Protein AF-A0AAV0WKY3-F1 (afdb_monomer)

Secondary structure (DSSP, 8-state):
--HHHHHHHHHHHHHTT----EEEE---HHHHHHHHHTT--SS--EEE-SSSS-EEEEEE-HHHHHHHHHHHHHHT-EE-TTS-EE-HHHHHHHHHHHTT--

pLDDT: mean 94.17, std 6.43, range [59.59, 98.12]

Structure (mmCIF, N/CA/C/O backbone):
data_AF-A0AAV0WKY3-F1
#
_entry.id   AF-A0AAV0WKY3-F1
#
loop_
_atom_site.group_PDB
_atom_site.id
_atom_site.type_symbol
_atom_site.label_atom_id
_atom_site.label_alt_id
_atom_site.label_comp_id
_atom_site.label_asym_id
_atom_site.label_entity_id
_atom_site.label_seq_id
_atom_site.pdbx_PDB_ins_code
_atom_site.Cartn_x
_atom_site.Cartn_y
_atom_site.Cartn_z
_atom_site.occupancy
_atom_site.B_iso_or_equiv
_atom_site.auth_seq_id
_atom_site.auth_comp_id
_atom_site.auth_asym_id
_atom_site.auth_atom_id
_atom_site.pdbx_PDB_model_num
ATOM 1 N N . MET A 1 1 ? -4.708 12.737 6.796 1.00 91.31 1 MET A N 1
ATOM 2 C CA . MET A 1 1 ? -5.457 11.732 7.577 1.00 91.31 1 MET A CA 1
ATOM 3 C C . MET A 1 1 ? -4.610 11.342 8.781 1.00 91.31 1 MET A C 1
ATOM 5 O O . MET A 1 1 ? -3.427 11.097 8.576 1.00 91.31 1 MET A O 1
ATOM 9 N N . THR A 1 2 ? -5.157 11.340 10.000 1.00 95.00 2 THR A N 1
ATOM 10 C CA . THR A 1 2 ? -4.448 10.873 11.213 1.00 95.00 2 THR A CA 1
ATOM 11 C C . THR A 1 2 ? -5.100 9.599 11.748 1.00 95.00 2 THR A C 1
ATOM 13 O O . THR A 1 2 ? -6.224 9.275 11.359 1.00 95.00 2 THR A O 1
ATOM 16 N N . LYS A 1 3 ? -4.404 8.872 12.629 1.00 95.81 3 LYS A N 1
ATOM 17 C CA . LYS A 1 3 ? -4.912 7.626 13.223 1.00 95.81 3 LYS A CA 1
ATOM 18 C C . LYS A 1 3 ? -6.149 7.877 14.086 1.00 95.81 3 LYS A C 1
ATOM 20 O O . LYS A 1 3 ? -7.095 7.103 14.037 1.00 95.81 3 LYS A O 1
ATOM 25 N N . GLU A 1 4 ? -6.162 8.982 14.821 1.00 97.06 4 GLU A N 1
ATOM 26 C CA . GLU A 1 4 ? -7.246 9.363 15.730 1.00 97.06 4 GLU A CA 1
ATOM 27 C C . GLU A 1 4 ? -8.526 9.668 14.949 1.00 97.06 4 GLU A C 1
ATOM 29 O O . GLU A 1 4 ? -9.592 9.155 15.279 1.00 97.06 4 GLU A O 1
ATOM 34 N N . ILE A 1 5 ? -8.412 10.457 13.873 1.00 97.38 5 ILE A N 1
ATOM 35 C CA . ILE A 1 5 ? -9.552 10.769 13.004 1.00 97.38 5 ILE A CA 1
ATOM 36 C C . ILE A 1 5 ? -10.052 9.500 12.307 1.00 97.38 5 ILE A C 1
ATOM 38 O O . ILE A 1 5 ? -11.259 9.277 12.258 1.00 97.38 5 ILE A O 1
ATOM 42 N N . LEU A 1 6 ? -9.145 8.659 11.798 1.00 97.62 6 LEU A N 1
ATOM 43 C CA . LEU A 1 6 ? -9.511 7.401 11.148 1.00 97.62 6 LEU A CA 1
ATOM 44 C C . LEU A 1 6 ? -10.283 6.478 12.101 1.00 97.62 6 LEU A C 1
ATOM 46 O O . LEU A 1 6 ? -11.351 5.991 11.735 1.00 97.62 6 LEU A O 1
ATOM 50 N N . ASN A 1 7 ? -9.772 6.275 13.318 1.00 97.06 7 ASN A N 1
ATOM 51 C CA . ASN A 1 7 ? -10.430 5.443 14.322 1.00 97.06 7 ASN A CA 1
ATOM 52 C C . ASN A 1 7 ? -11.813 5.991 14.662 1.00 97.06 7 ASN A C 1
ATOM 54 O O . ASN A 1 7 ? -12.778 5.236 14.611 1.00 97.06 7 ASN A O 1
ATOM 58 N N . LYS A 1 8 ? -11.933 7.306 14.893 1.00 97.81 8 LYS A N 1
ATOM 59 C CA . LYS A 1 8 ? -13.232 7.932 15.152 1.00 97.81 8 LYS A CA 1
ATOM 60 C C . LYS A 1 8 ? -14.224 7.684 14.012 1.00 97.81 8 LYS A C 1
ATOM 62 O O . LYS A 1 8 ? -15.358 7.311 14.268 1.00 97.81 8 LYS A O 1
ATOM 67 N N . ILE A 1 9 ? -13.806 7.836 12.755 1.00 97.75 9 ILE A N 1
ATOM 68 C CA . ILE A 1 9 ? -14.683 7.575 11.601 1.00 97.75 9 ILE A CA 1
ATOM 69 C C . ILE A 1 9 ? -15.154 6.114 11.585 1.00 97.75 9 ILE A C 1
ATOM 71 O O . ILE A 1 9 ? -16.338 5.855 11.388 1.00 97.75 9 ILE A O 1
ATOM 75 N N . ILE A 1 10 ? -14.244 5.163 11.799 1.00 97.62 10 ILE A N 1
ATOM 76 C CA . ILE A 1 10 ? -14.566 3.729 11.828 1.00 97.62 10 ILE A CA 1
ATOM 77 C C . ILE A 1 10 ? -15.535 3.407 12.974 1.00 97.62 10 ILE A C 1
ATOM 79 O O . ILE A 1 10 ? -16.481 2.641 12.798 1.00 97.62 10 ILE A O 1
ATOM 83 N N . GLU A 1 11 ? -15.316 4.006 14.141 1.00 96.81 11 GLU A N 1
ATOM 84 C CA . GLU A 1 11 ? -16.170 3.850 15.313 1.00 96.81 11 GLU A CA 1
ATOM 85 C C . GLU A 1 11 ? -17.595 4.349 15.074 1.00 96.81 11 GLU A C 1
ATOM 87 O O . GLU A 1 11 ? -18.538 3.633 15.401 1.00 96.81 11 GLU A O 1
ATOM 92 N N . GLU A 1 12 ? -17.749 5.539 14.494 1.00 97.44 12 GLU A N 1
ATOM 93 C CA . GLU A 1 12 ? -19.052 6.140 14.180 1.00 97.44 12 GLU A CA 1
ATOM 94 C C . GLU A 1 12 ? -19.783 5.323 13.101 1.00 97.44 12 GLU A C 1
ATOM 96 O O . GLU A 1 12 ? -20.977 5.056 13.212 1.00 97.44 12 GLU A O 1
ATOM 101 N N . LEU A 1 13 ? -19.067 4.833 12.079 1.00 97.06 13 LEU A N 1
ATOM 102 C CA . LEU A 1 13 ? -19.649 3.940 11.068 1.00 97.06 13 LEU A CA 1
ATOM 103 C C . LEU A 1 13 ? -20.158 2.633 11.687 1.00 97.06 13 LEU A C 1
ATOM 105 O O . LEU A 1 13 ? -21.255 2.180 11.349 1.00 97.06 13 LEU A O 1
ATOM 109 N N . SER A 1 14 ? -19.399 2.064 12.626 1.00 96.12 14 SER A N 1
ATOM 110 C CA . SER A 1 14 ? -19.806 0.865 13.358 1.00 96.12 14 SER A CA 1
ATOM 111 C C . SER A 1 14 ? -21.041 1.101 14.228 1.00 96.12 14 SER A C 1
ATOM 113 O O . SER A 1 14 ? -21.865 0.195 14.338 1.00 96.12 14 SER A O 1
ATOM 115 N N . GLU A 1 15 ? -21.194 2.281 14.833 1.00 96.50 15 GLU A N 1
ATOM 116 C CA . GLU A 1 15 ? -22.379 2.628 15.634 1.00 96.50 15 GLU A CA 1
ATOM 117 C C . GLU A 1 15 ? -23.655 2.707 14.792 1.00 96.50 15 GLU A C 1
ATOM 119 O O . GLU A 1 15 ? -24.725 2.308 15.250 1.00 96.50 15 GLU A O 1
ATOM 124 N N . VAL A 1 16 ? -23.540 3.146 13.537 1.00 96.81 16 VAL A N 1
ATOM 125 C CA . VAL A 1 16 ? -24.660 3.195 12.581 1.00 96.81 16 VAL A CA 1
ATOM 126 C C . VAL A 1 16 ? -24.908 1.825 11.914 1.00 96.81 16 VAL A C 1
ATOM 128 O O . VAL A 1 16 ? -25.831 1.668 11.117 1.00 96.81 16 VAL A O 1
ATOM 131 N N . GLY A 1 17 ? -24.124 0.798 12.263 1.00 95.88 17 GLY A N 1
ATOM 132 C CA . GLY A 1 17 ? -24.299 -0.580 11.792 1.00 95.88 17 GLY A CA 1
ATOM 133 C C . GLY A 1 17 ? -23.496 -0.946 10.539 1.00 95.88 17 GLY A C 1
ATOM 134 O O . GLY A 1 17 ? -23.706 -2.022 9.978 1.00 95.88 17 GLY A O 1
ATOM 135 N N . PHE A 1 18 ? -22.564 -0.095 10.097 1.00 96.31 18 PHE A N 1
ATOM 136 C CA . PHE A 1 18 ? -21.659 -0.401 8.988 1.00 96.31 18 PHE A CA 1
ATOM 137 C C . PHE A 1 18 ? -20.357 -1.028 9.490 1.00 96.31 18 PHE A C 1
ATOM 139 O O . PHE A 1 18 ? -19.644 -0.457 10.310 1.00 96.31 18 PHE A O 1
ATOM 146 N N . ASN A 1 19 ? -20.001 -2.189 8.942 1.00 94.69 19 ASN A N 1
ATOM 147 C CA . ASN A 1 19 ? -18.748 -2.866 9.263 1.00 94.69 19 ASN A CA 1
ATOM 148 C C . ASN A 1 19 ? -17.643 -2.472 8.272 1.00 94.69 19 ASN A C 1
ATOM 150 O O . ASN A 1 19 ? -17.654 -2.901 7.114 1.00 94.69 19 ASN A O 1
ATOM 154 N N . VAL A 1 20 ? -16.674 -1.679 8.727 1.00 96.81 20 VAL A N 1
ATOM 155 C CA . VAL A 1 20 ? -15.500 -1.325 7.923 1.00 96.81 20 VAL A CA 1
ATOM 156 C C . VAL A 1 20 ? -14.506 -2.483 7.953 1.00 96.81 20 VAL A C 1
ATOM 158 O O . VAL A 1 20 ? -13.849 -2.721 8.958 1.00 96.81 20 VAL A O 1
ATOM 161 N N . VAL A 1 21 ? -14.370 -3.191 6.831 1.00 97.44 21 VAL A N 1
ATOM 162 C CA . VAL A 1 21 ? -13.454 -4.345 6.692 1.00 97.44 21 VAL A CA 1
ATOM 163 C C . VAL A 1 21 ? -12.136 -3.998 5.999 1.00 97.44 21 VAL A C 1
ATOM 1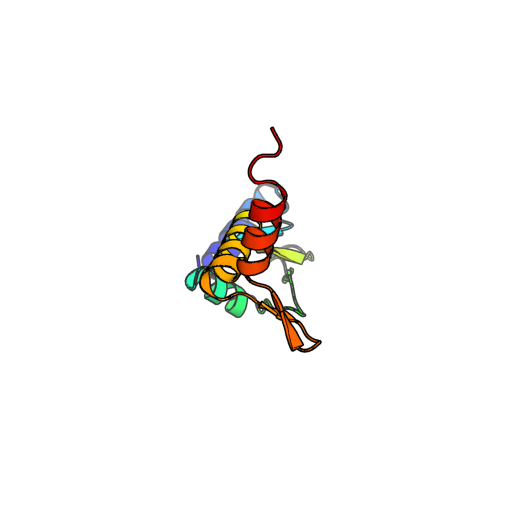65 O O . VAL A 1 21 ? -11.165 -4.751 6.081 1.00 97.44 21 VAL A O 1
ATOM 168 N N . ALA A 1 22 ? -12.085 -2.863 5.302 1.00 97.88 22 ALA A N 1
ATOM 169 C CA . ALA A 1 22 ? -10.907 -2.426 4.574 1.00 97.88 22 ALA A CA 1
ATOM 170 C C . ALA A 1 22 ? -10.867 -0.906 4.392 1.00 97.88 22 ALA A C 1
ATOM 172 O O . ALA A 1 22 ? -11.905 -0.244 4.371 1.00 97.88 22 ALA A O 1
ATOM 173 N N . ILE A 1 23 ? -9.659 -0.377 4.199 1.00 97.25 23 ILE A N 1
ATOM 174 C CA . ILE A 1 23 ? -9.399 1.005 3.791 1.00 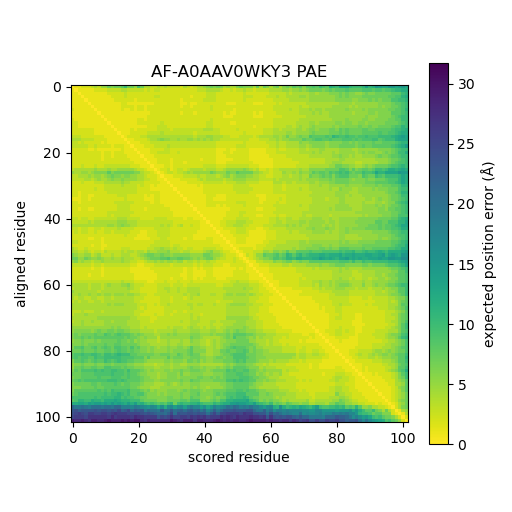97.25 23 ILE A CA 1
ATOM 175 C C . ILE A 1 23 ? -8.474 1.021 2.573 1.00 97.25 23 ILE A C 1
ATOM 177 O O . ILE A 1 23 ? -7.590 0.173 2.441 1.00 97.25 23 ILE A O 1
ATOM 181 N N . VAL A 1 24 ? -8.667 2.000 1.691 1.00 97.06 24 VAL A N 1
ATOM 182 C CA . VAL A 1 24 ? -7.834 2.207 0.501 1.00 97.06 24 VAL A CA 1
ATOM 183 C C . VAL A 1 24 ? -7.252 3.613 0.556 1.00 97.06 24 VAL A C 1
ATOM 185 O O . VAL A 1 24 ? -7.987 4.573 0.793 1.00 97.06 24 VAL A O 1
ATOM 188 N N . SER A 1 25 ? -5.947 3.754 0.333 1.00 95.25 25 SER A N 1
ATOM 189 C CA . SER A 1 25 ? -5.301 5.065 0.219 1.00 95.25 25 SER A CA 1
ATOM 190 C C . SER A 1 25 ? -4.271 5.096 -0.905 1.00 95.25 25 SER A C 1
ATOM 192 O O . SER A 1 25 ? -3.722 4.065 -1.297 1.00 95.25 25 SER A O 1
ATOM 194 N N . ASP A 1 26 ? -3.951 6.294 -1.396 1.00 91.88 26 ASP A N 1
ATOM 195 C CA . ASP A 1 26 ? -2.746 6.474 -2.204 1.00 91.88 26 ASP A CA 1
ATOM 196 C C . ASP A 1 26 ? -1.473 6.220 -1.365 1.00 91.88 26 ASP A C 1
ATOM 198 O O . ASP A 1 26 ? -1.525 6.024 -0.144 1.00 91.88 26 ASP A O 1
ATOM 202 N N . SER A 1 27 ? -0.317 6.222 -2.030 1.00 88.38 27 SER A N 1
ATOM 203 C CA . SER A 1 27 ? 1.000 6.070 -1.394 1.00 88.38 27 SER A CA 1
ATOM 204 C C . SER A 1 27 ? 1.722 7.408 -1.184 1.00 88.38 27 SER A C 1
ATOM 206 O O . SER A 1 27 ? 2.952 7.460 -1.192 1.00 88.38 27 SER A O 1
ATOM 208 N N . GLY A 1 28 ? 0.977 8.505 -1.009 1.00 89.88 28 GLY A N 1
ATOM 209 C CA . GLY A 1 28 ? 1.542 9.803 -0.647 1.00 89.88 28 GLY A CA 1
ATOM 210 C C . GLY A 1 28 ? 2.214 9.771 0.731 1.00 89.88 28 GLY A C 1
ATOM 211 O O . GLY A 1 28 ? 1.858 8.970 1.596 1.00 89.88 28 GLY A O 1
ATOM 212 N N . SER A 1 29 ? 3.176 10.667 0.968 1.00 91.69 29 SER A N 1
ATOM 213 C CA . SER A 1 29 ? 3.996 10.684 2.195 1.00 91.69 29 SER A CA 1
ATOM 214 C C . SER A 1 29 ? 3.16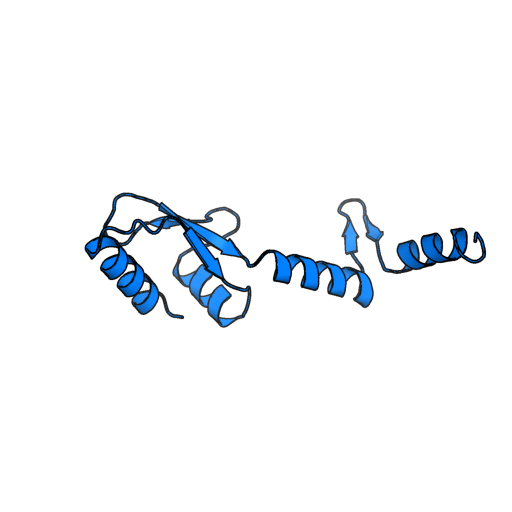9 10.717 3.487 1.00 91.69 29 SER A C 1
ATOM 216 O O . SER A 1 29 ? 3.504 10.031 4.452 1.00 91.69 29 SER A O 1
ATOM 218 N N . THR A 1 30 ? 2.055 11.452 3.499 1.00 93.25 30 THR A N 1
ATOM 219 C CA . THR A 1 30 ? 1.123 11.497 4.634 1.00 93.25 30 THR A CA 1
ATOM 220 C C . THR A 1 30 ? 0.450 10.148 4.893 1.00 93.25 30 THR A C 1
ATOM 222 O O . THR A 1 30 ? 0.360 9.728 6.045 1.00 93.25 30 THR A O 1
ATOM 225 N N . ASN A 1 31 ? 0.011 9.445 3.846 1.00 95.12 31 ASN A N 1
ATOM 226 C CA . ASN A 1 31 ? -0.654 8.146 3.978 1.00 95.12 31 ASN A CA 1
ATOM 227 C C . ASN A 1 31 ? 0.340 7.040 4.341 1.00 95.12 31 ASN A C 1
ATOM 229 O O . ASN A 1 31 ? 0.042 6.211 5.193 1.00 95.12 31 ASN A O 1
ATOM 233 N N . VAL A 1 32 ? 1.568 7.102 3.825 1.00 94.31 32 VAL A N 1
ATOM 234 C CA . VAL A 1 32 ? 2.667 6.239 4.288 1.00 94.31 32 VAL A CA 1
ATOM 235 C C . VAL A 1 32 ? 2.986 6.496 5.768 1.00 94.31 32 VAL A C 1
ATOM 237 O O . VAL A 1 32 ? 3.269 5.558 6.513 1.00 94.31 32 VAL A O 1
ATOM 240 N N . GLY A 1 33 ? 2.913 7.749 6.228 1.00 96.31 33 GLY A N 1
ATOM 241 C CA . GLY A 1 33 ? 3.020 8.088 7.651 1.00 96.31 33 GLY A CA 1
ATOM 242 C C . GLY A 1 33 ? 1.917 7.447 8.500 1.00 96.31 33 GLY A C 1
ATOM 243 O O . GLY A 1 33 ? 2.201 6.908 9.569 1.00 96.31 33 GLY A O 1
ATOM 244 N N . LEU A 1 34 ? 0.679 7.439 8.001 1.00 96.69 34 LEU A N 1
ATOM 245 C CA . LEU A 1 34 ? -0.450 6.758 8.640 1.00 96.69 34 LEU A CA 1
ATOM 246 C C . LEU A 1 34 ? -0.270 5.234 8.665 1.00 96.69 34 LEU A C 1
ATOM 248 O O . LEU A 1 34 ? -0.518 4.609 9.689 1.00 96.69 34 LEU A O 1
ATOM 252 N N . TRP A 1 35 ? 0.205 4.628 7.576 1.00 97.00 35 TRP A N 1
ATOM 253 C CA . TRP A 1 35 ? 0.502 3.193 7.543 1.00 97.00 35 TRP A CA 1
ATOM 254 C C . TRP A 1 35 ? 1.492 2.813 8.643 1.00 97.00 35 TRP A C 1
ATOM 256 O O . TRP A 1 35 ? 1.253 1.862 9.380 1.00 97.00 35 TRP A O 1
ATOM 266 N N . LYS A 1 36 ? 2.548 3.613 8.836 1.00 96.19 36 LYS A N 1
ATOM 267 C CA . LYS A 1 36 ? 3.516 3.400 9.921 1.00 96.19 36 LYS A CA 1
ATOM 268 C C . LYS A 1 36 ? 2.883 3.515 11.309 1.00 96.19 36 LYS A C 1
ATOM 270 O O . LYS A 1 36 ? 3.190 2.702 12.171 1.00 96.19 36 LYS A O 1
ATOM 275 N N . SER A 1 37 ? 1.998 4.486 11.545 1.00 96.94 37 SER A N 1
ATOM 276 C CA . SER A 1 37 ? 1.336 4.635 12.856 1.00 96.94 37 SER A CA 1
ATOM 277 C C . SER A 1 37 ? 0.300 3.538 13.155 1.00 96.94 37 SER A C 1
ATOM 279 O O . SER A 1 37 ? -0.075 3.325 14.316 1.00 96.94 37 SER A O 1
ATOM 281 N N . LEU A 1 38 ? -0.147 2.828 12.117 1.00 96.88 38 LEU A N 1
ATOM 282 C CA . LEU A 1 38 ? -0.990 1.633 12.185 1.00 96.88 38 LEU A CA 1
ATOM 283 C C . LEU A 1 38 ? -0.186 0.319 12.185 1.00 96.88 38 LEU A C 1
ATOM 285 O O . LEU A 1 38 ? -0.797 -0.745 12.171 1.00 96.88 38 LEU A O 1
ATOM 289 N N . ASP A 1 39 ? 1.150 0.385 12.208 1.00 97.00 39 ASP A N 1
ATOM 290 C CA . ASP A 1 39 ? 2.059 -0.770 12.117 1.00 97.00 39 ASP A CA 1
ATOM 291 C C . ASP A 1 39 ? 1.865 -1.622 10.843 1.00 97.00 39 ASP A C 1
ATOM 293 O O . ASP A 1 39 ? 1.996 -2.848 10.833 1.00 97.00 39 ASP A O 1
ATOM 297 N N . ILE A 1 40 ? 1.536 -0.956 9.734 1.00 97.50 40 ILE A N 1
ATOM 298 C CA . ILE A 1 40 ? 1.352 -1.598 8.435 1.00 97.50 40 ILE A CA 1
ATOM 299 C C . ILE A 1 40 ? 2.699 -1.771 7.738 1.00 97.50 40 ILE A C 1
ATOM 301 O O . ILE A 1 40 ? 3.465 -0.823 7.543 1.00 97.50 40 ILE A O 1
ATOM 305 N N . SER A 1 41 ? 2.965 -3.003 7.321 1.00 95.19 41 SER A N 1
ATOM 306 C CA . SER A 1 41 ? 4.172 -3.418 6.614 1.00 95.19 41 SER A CA 1
ATOM 307 C C . SER A 1 41 ? 3.860 -4.530 5.612 1.00 95.19 41 SER A C 1
ATOM 309 O O . SER A 1 41 ? 2.733 -5.010 5.511 1.00 95.19 41 SER A O 1
ATOM 311 N N . ILE A 1 42 ? 4.882 -4.995 4.891 1.00 93.50 42 ILE A N 1
ATOM 312 C CA . ILE A 1 42 ? 4.755 -6.150 3.991 1.00 93.50 42 ILE A CA 1
ATOM 313 C C . ILE A 1 42 ? 4.356 -7.446 4.720 1.00 93.50 42 ILE A C 1
ATOM 315 O O . ILE A 1 42 ? 3.796 -8.339 4.096 1.00 93.50 42 ILE A O 1
ATOM 319 N N . ASN A 1 43 ? 4.622 -7.538 6.029 1.00 96.75 43 ASN A N 1
ATOM 320 C CA . ASN A 1 43 ? 4.305 -8.708 6.853 1.00 96.75 43 ASN A CA 1
ATOM 321 C C . ASN A 1 43 ? 3.017 -8.521 7.671 1.00 96.75 43 ASN A C 1
ATOM 323 O O . ASN A 1 43 ? 2.425 -9.504 8.111 1.00 96.75 43 ASN A O 1
ATOM 327 N N . ASN A 1 44 ? 2.582 -7.275 7.882 1.00 96.81 44 ASN A N 1
ATOM 328 C CA . ASN A 1 44 ? 1.366 -6.947 8.619 1.00 96.81 44 ASN A CA 1
ATOM 329 C C . ASN A 1 44 ? 0.512 -5.969 7.806 1.00 96.81 44 ASN A C 1
ATOM 331 O O . ASN A 1 44 ? 0.786 -4.775 7.766 1.00 96.81 44 ASN A O 1
ATOM 335 N N . THR A 1 45 ? -0.526 -6.475 7.147 1.00 97.31 45 THR A N 1
ATOM 336 C CA . THR A 1 45 ? -1.330 -5.719 6.167 1.00 97.31 45 THR A CA 1
ATOM 337 C C . THR A 1 45 ? -2.706 -5.300 6.692 1.00 97.31 45 THR A C 1
ATOM 339 O O . THR A 1 45 ? -3.593 -4.911 5.931 1.00 97.3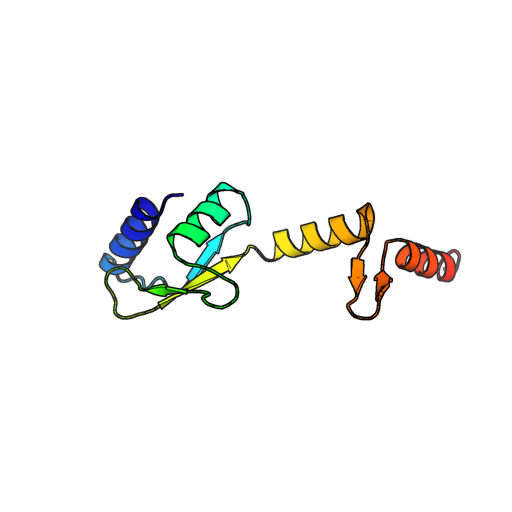1 45 THR A O 1
ATOM 342 N N . SER A 1 46 ? -2.912 -5.387 8.005 1.00 97.75 46 SER A N 1
ATOM 343 C CA . SER A 1 46 ? -4.165 -5.005 8.658 1.00 97.75 46 SER A CA 1
ATOM 344 C C . SER A 1 46 ? -3.923 -4.566 10.096 1.00 97.75 46 SER A C 1
ATOM 346 O O . SER A 1 46 ? -2.905 -4.910 10.697 1.00 97.75 46 SER A O 1
ATOM 348 N N . PHE A 1 47 ? -4.894 -3.862 10.668 1.00 97.38 47 PHE A N 1
ATOM 349 C CA . PHE A 1 47 ? -4.917 -3.459 12.074 1.00 97.38 47 PHE A CA 1
ATOM 350 C C . PHE A 1 47 ? -6.239 -3.886 12.732 1.00 97.38 47 PHE A C 1
ATOM 352 O O . PHE A 1 47 ? -7.168 -4.318 12.047 1.00 97.38 47 PHE A O 1
ATOM 359 N N . GLU A 1 48 ? -6.298 -3.864 14.062 1.00 97.06 48 GLU A N 1
ATOM 360 C C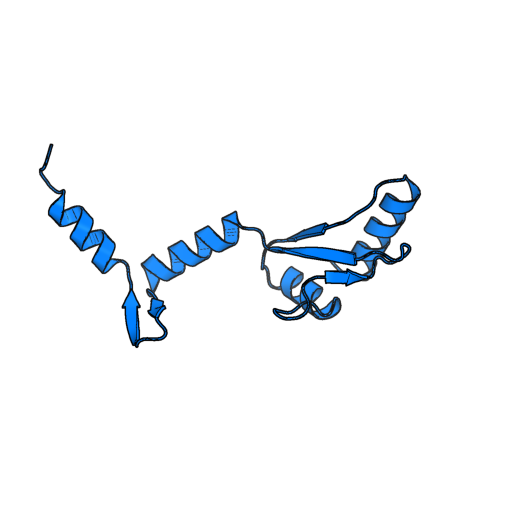A . GLU A 1 48 ? -7.515 -4.205 14.810 1.00 97.06 48 GLU A CA 1
ATOM 361 C C . GLU A 1 48 ? -8.569 -3.104 14.687 1.00 97.06 48 GLU A C 1
ATOM 363 O O . GLU A 1 48 ? -8.254 -1.913 14.726 1.00 97.06 48 GLU A O 1
ATOM 368 N N . HIS A 1 49 ? -9.831 -3.502 14.546 1.00 96.25 49 HIS A N 1
ATOM 369 C CA . HIS A 1 49 ? -10.943 -2.566 14.561 1.00 96.25 49 HIS A CA 1
ATOM 370 C C . HIS A 1 49 ? -11.065 -1.933 15.962 1.00 96.25 49 HIS A C 1
ATOM 372 O O . HIS A 1 49 ? -11.066 -2.651 16.958 1.00 96.25 49 HIS A O 1
ATO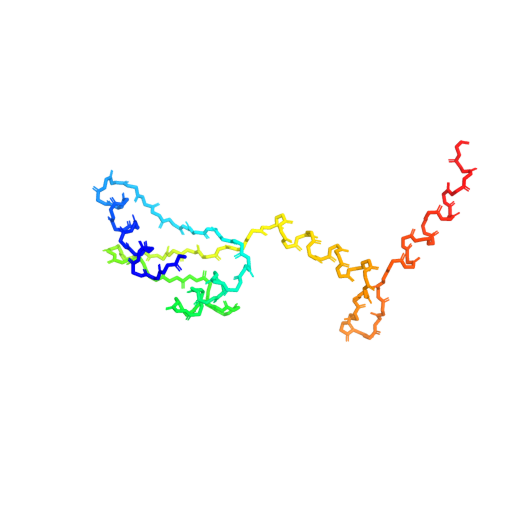M 378 N N . PRO A 1 50 ? -11.263 -0.608 16.087 1.00 93.81 50 PRO A N 1
ATOM 379 C CA . PRO A 1 50 ? -11.273 0.094 17.381 1.00 93.81 50 PRO A CA 1
ATOM 380 C C . PRO A 1 50 ? -12.411 -0.280 18.359 1.00 93.81 50 PRO A C 1
ATOM 382 O O . PRO A 1 50 ? -12.457 0.237 19.468 1.00 93.81 50 PRO A O 1
ATOM 385 N N . LYS A 1 51 ? -13.341 -1.162 17.969 1.00 91.12 51 LYS A N 1
ATOM 386 C CA . LYS A 1 51 ? -14.563 -1.501 18.736 1.00 91.12 51 LYS A CA 1
ATOM 387 C C . LYS A 1 51 ? -14.961 -2.963 18.576 1.00 91.12 51 LYS A C 1
ATOM 389 O O . LYS A 1 51 ? -15.438 -3.582 19.520 1.00 91.12 51 LYS A O 1
ATOM 394 N N . LEU A 1 52 ? -14.788 -3.507 17.375 1.00 89.94 52 LEU A N 1
ATOM 395 C CA 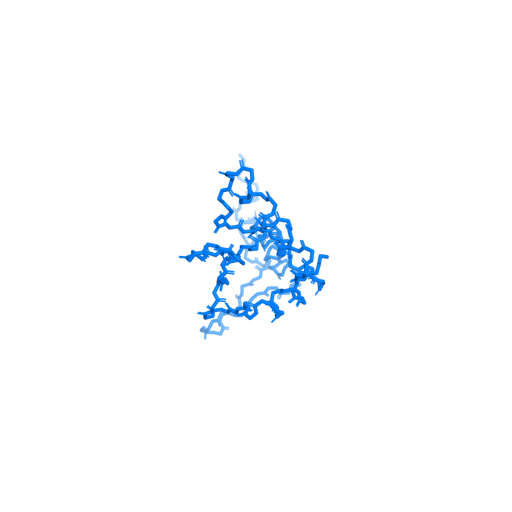. LEU A 1 52 ? -15.117 -4.887 17.052 1.00 89.94 52 LEU A CA 1
ATOM 396 C C . LEU A 1 52 ? -13.874 -5.770 17.199 1.00 89.94 52 LEU A C 1
ATOM 398 O O . LEU A 1 52 ? -12.762 -5.328 16.935 1.00 89.94 52 LEU A O 1
ATOM 402 N N . ASN A 1 53 ? -14.055 -7.045 17.544 1.00 89.56 53 ASN A N 1
ATOM 403 C CA . ASN A 1 53 ? -12.968 -8.031 17.532 1.00 89.56 53 ASN A CA 1
ATOM 404 C C . ASN A 1 53 ? -12.708 -8.538 16.097 1.00 89.56 53 ASN A C 1
ATOM 406 O O . ASN A 1 53 ? -12.804 -9.731 15.806 1.00 89.56 53 ASN A O 1
ATOM 410 N N . SER A 1 54 ? -12.488 -7.604 15.172 1.00 93.50 54 SER A N 1
ATOM 411 C CA . SER A 1 54 ? -12.282 -7.846 13.745 1.00 93.50 54 SER A CA 1
ATOM 412 C C . SER A 1 54 ? -11.062 -7.075 13.235 1.00 93.50 54 SER A C 1
ATOM 414 O O . SER A 1 54 ? -10.504 -6.215 13.917 1.00 93.50 54 SER A O 1
ATOM 416 N N . ARG A 1 55 ? -10.606 -7.421 12.030 1.00 97.25 55 ARG A N 1
ATOM 417 C CA . ARG A 1 55 ? -9.429 -6.824 11.384 1.00 97.25 55 ARG A CA 1
ATOM 418 C C . ARG A 1 55 ? -9.867 -5.933 10.227 1.00 97.25 55 ARG A C 1
ATOM 420 O O . ARG A 1 55 ? -10.795 -6.281 9.500 1.00 97.25 55 ARG A O 1
ATOM 427 N N . ILE A 1 56 ? -9.156 -4.824 10.038 1.00 98.12 56 ILE A N 1
ATOM 428 C CA . ILE A 1 56 ? -9.336 -3.898 8.916 1.00 98.12 56 ILE A CA 1
ATOM 429 C C . ILE A 1 56 ? -8.102 -3.972 8.025 1.00 98.12 56 ILE A C 1
ATOM 431 O O . ILE A 1 56 ? -6.986 -3.697 8.473 1.00 98.12 56 ILE A O 1
ATOM 435 N N . HIS A 1 57 ? -8.299 -4.350 6.765 1.00 98.12 57 HIS A N 1
ATOM 436 C CA . HIS A 1 57 ? -7.222 -4.515 5.789 1.00 98.12 57 HIS A CA 1
ATOM 437 C C . HIS A 1 57 ? -6.878 -3.210 5.077 1.00 98.12 57 HIS A C 1
ATOM 439 O O . HIS A 1 57 ? -7.759 -2.441 4.697 1.00 98.12 57 HIS A O 1
ATOM 445 N N . VAL A 1 58 ? -5.585 -2.959 4.883 1.00 97.75 58 VAL A N 1
ATOM 446 C CA . VAL A 1 58 ? -5.092 -1.733 4.248 1.00 97.75 58 VAL A CA 1
ATOM 447 C C . VAL A 1 58 ? -4.642 -2.042 2.829 1.00 97.75 58 VAL A C 1
ATOM 449 O O . VAL A 1 58 ? -3.776 -2.888 2.613 1.00 97.75 58 VAL A O 1
ATOM 452 N N . PHE A 1 59 ? -5.215 -1.331 1.864 1.00 96.75 59 PHE A N 1
ATOM 453 C CA . PHE A 1 59 ? -4.877 -1.448 0.452 1.00 96.75 59 PHE A CA 1
ATOM 454 C C . PHE A 1 59 ? -4.301 -0.140 -0.084 1.00 96.75 59 PHE A C 1
ATOM 456 O O . PHE A 1 59 ? -4.725 0.959 0.278 1.00 96.75 59 PHE A O 1
ATOM 463 N N . ALA A 1 60 ? -3.351 -0.278 -1.001 1.00 94.75 60 ALA A N 1
ATOM 464 C CA . ALA A 1 60 ? -2.873 0.825 -1.816 1.00 94.75 60 ALA A CA 1
ATOM 465 C C . ALA A 1 60 ? -3.756 1.000 -3.064 1.00 94.75 60 ALA A C 1
ATOM 467 O O . ALA A 1 60 ? -4.304 0.028 -3.589 1.00 94.75 60 ALA A O 1
ATOM 468 N N . ASP A 1 61 ? -3.847 2.227 -3.573 1.00 94.25 61 ASP A N 1
ATOM 469 C CA . ASP A 1 61 ? -4.514 2.545 -4.840 1.00 94.25 61 ASP A CA 1
ATOM 470 C C . ASP A 1 61 ? -3.808 1.885 -6.047 1.00 94.25 61 ASP A C 1
ATOM 472 O O . ASP A 1 61 ? -2.749 2.327 -6.508 1.00 94.25 61 ASP A O 1
ATOM 476 N N . VAL A 1 62 ? -4.407 0.808 -6.568 1.00 92.50 62 VAL A N 1
ATOM 477 C CA . VAL A 1 62 ? -3.842 -0.033 -7.638 1.00 92.50 62 VAL A CA 1
ATOM 478 C C . VAL A 1 62 ? -3.593 0.743 -8.943 1.00 92.50 62 VAL A C 1
ATOM 480 O O . VAL A 1 62 ? -2.480 0.648 -9.472 1.00 92.50 62 VAL A O 1
ATOM 483 N N . PRO A 1 63 ? -4.543 1.539 -9.478 1.00 93.50 63 PRO A N 1
ATOM 484 C CA . PRO A 1 63 ? -4.276 2.444 -10.597 1.00 93.50 63 PRO A CA 1
ATOM 485 C C . PRO A 1 63 ? -3.024 3.313 -10.423 1.00 93.50 63 PRO A C 1
ATOM 487 O O . PRO A 1 63 ? -2.238 3.470 -11.365 1.00 93.50 63 PRO A O 1
ATOM 490 N N . HIS A 1 64 ? -2.799 3.857 -9.223 1.00 91.81 64 HIS A N 1
ATOM 491 C CA . HIS A 1 64 ? -1.619 4.675 -8.958 1.00 91.81 64 HIS A CA 1
ATOM 492 C C . HIS A 1 64 ? -0.328 3.848 -9.004 1.00 91.81 64 HIS A C 1
ATOM 494 O O . HIS A 1 64 ? 0.654 4.297 -9.602 1.00 91.81 64 HIS A O 1
ATOM 500 N N . LEU A 1 65 ? -0.342 2.627 -8.457 1.00 92.88 65 LEU A N 1
ATOM 501 C CA . LEU A 1 65 ? 0.792 1.699 -8.531 1.00 92.88 65 LEU A CA 1
ATOM 502 C C . LEU A 1 65 ? 1.153 1.347 -9.980 1.00 92.88 65 LEU A C 1
ATOM 504 O O . LEU A 1 65 ? 2.325 1.411 -10.351 1.00 92.88 65 LEU A O 1
ATOM 508 N N . LEU A 1 66 ? 0.160 1.044 -10.824 1.00 95.38 66 LEU A N 1
ATOM 509 C CA . LEU A 1 66 ? 0.389 0.739 -12.243 1.00 95.38 66 LEU A CA 1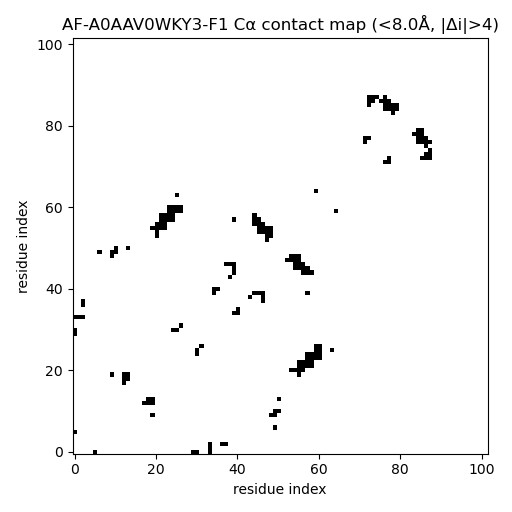
ATOM 510 C C . LEU A 1 66 ? 0.979 1.932 -12.996 1.00 95.38 66 LEU A C 1
ATOM 512 O O . LEU A 1 66 ? 1.903 1.779 -13.797 1.00 95.38 66 LEU A O 1
ATOM 516 N N . LYS A 1 67 ? 0.478 3.139 -12.717 1.00 95.19 67 LYS A N 1
ATOM 517 C CA . LYS A 1 67 ? 1.019 4.371 -13.295 1.00 95.19 67 LYS A CA 1
ATOM 518 C C . LYS A 1 67 ? 2.483 4.577 -12.898 1.00 95.19 67 LYS A C 1
ATOM 520 O O . LYS A 1 67 ? 3.286 4.888 -13.774 1.00 95.19 67 LYS A O 1
ATOM 525 N N . LEU A 1 68 ? 2.831 4.387 -11.622 1.00 94.56 68 LEU A N 1
ATOM 526 C CA . LEU A 1 68 ? 4.214 4.500 -11.146 1.00 94.56 68 LEU A CA 1
ATOM 527 C C . LEU A 1 68 ? 5.120 3.438 -11.774 1.00 94.56 68 LEU A C 1
ATOM 529 O O . LEU A 1 68 ? 6.197 3.778 -12.255 1.00 94.56 68 LEU A O 1
ATOM 533 N N . ALA A 1 69 ? 4.672 2.182 -11.847 1.00 95.31 69 ALA A N 1
ATOM 534 C CA . ALA A 1 69 ? 5.418 1.114 -12.510 1.00 95.31 69 ALA A CA 1
ATOM 535 C C . ALA A 1 69 ? 5.690 1.443 -13.989 1.00 95.31 69 ALA A C 1
ATOM 537 O O . ALA A 1 69 ? 6.812 1.280 -14.466 1.00 95.31 69 ALA A O 1
ATOM 538 N N . ARG A 1 70 ? 4.692 1.981 -14.703 1.00 96.62 70 ARG A N 1
ATOM 539 C CA . ARG A 1 70 ? 4.860 2.464 -16.079 1.00 96.62 70 ARG A CA 1
ATOM 540 C C . ARG A 1 70 ? 5.872 3.606 -16.169 1.00 96.62 70 ARG A C 1
ATOM 542 O O . ARG A 1 70 ? 6.693 3.585 -17.077 1.00 96.62 70 ARG A O 1
ATOM 549 N N . ASN A 1 71 ? 5.840 4.576 -15.256 1.00 96.62 71 ASN A N 1
ATOM 550 C CA . ASN A 1 71 ? 6.817 5.670 -15.253 1.00 96.62 71 ASN A CA 1
ATOM 551 C C . ASN A 1 71 ? 8.238 5.128 -15.037 1.00 96.62 71 ASN A C 1
ATOM 553 O O . ASN A 1 71 ? 9.110 5.376 -15.861 1.00 96.62 71 ASN A O 1
ATOM 557 N N . HIS A 1 72 ? 8.446 4.277 -14.026 1.00 96.75 72 HIS A N 1
ATOM 558 C CA . HIS A 1 72 ? 9.744 3.640 -13.790 1.00 96.75 72 HIS A CA 1
ATOM 559 C C . HIS A 1 72 ? 10.247 2.847 -15.001 1.00 96.75 72 HIS A C 1
ATOM 561 O O . HIS A 1 72 ? 11.416 2.971 -15.356 1.00 96.75 72 HIS A O 1
ATOM 567 N N . LEU A 1 73 ? 9.375 2.090 -15.679 1.00 97.12 73 LEU A N 1
ATOM 568 C CA . LEU A 1 73 ? 9.733 1.357 -16.898 1.00 97.12 73 LEU A CA 1
ATOM 569 C C . LEU A 1 73 ? 10.261 2.280 -18.011 1.00 97.12 73 LEU A C 1
ATOM 571 O O . LEU A 1 73 ? 11.204 1.917 -18.719 1.00 97.12 73 LEU A O 1
ATOM 575 N N . LEU A 1 74 ? 9.623 3.439 -18.193 1.00 96.69 74 LEU A N 1
ATOM 576 C CA . LEU A 1 74 ? 9.928 4.382 -19.272 1.00 96.69 74 LEU A CA 1
ATOM 577 C C . LEU A 1 74 ? 11.124 5.290 -18.953 1.00 96.69 74 LEU A C 1
ATOM 579 O O . LEU A 1 74 ? 11.903 5.605 -19.858 1.00 96.69 74 LEU A O 1
ATOM 583 N N . ASP A 1 75 ? 11.270 5.681 -17.689 1.00 96.81 75 ASP A N 1
ATOM 584 C CA . ASP A 1 75 ? 12.277 6.642 -17.241 1.00 96.81 75 ASP A CA 1
ATOM 585 C C . ASP A 1 75 ? 13.631 5.965 -16.999 1.00 96.81 75 ASP A C 1
ATOM 587 O O . ASP A 1 75 ? 14.653 6.425 -17.509 1.00 96.81 75 ASP A O 1
ATOM 591 N N . SER A 1 76 ? 13.639 4.851 -16.256 1.00 96.50 76 SER A N 1
ATOM 592 C CA . SER A 1 76 ? 14.868 4.186 -15.793 1.00 96.50 76 SER A CA 1
ATOM 593 C C . SER A 1 76 ? 14.958 2.695 -16.127 1.00 96.50 76 SER A C 1
ATOM 595 O O . SER A 1 76 ? 16.056 2.149 -16.169 1.00 96.50 76 SER A O 1
ATOM 597 N N . GLY A 1 77 ? 13.829 2.025 -16.357 1.00 96.75 77 GLY A N 1
ATOM 598 C CA . GLY A 1 77 ? 13.746 0.568 -16.444 1.00 96.75 77 GLY A CA 1
ATOM 599 C C . GLY A 1 77 ? 13.858 -0.136 -15.084 1.00 96.75 77 GLY A C 1
ATOM 600 O O . GLY A 1 77 ? 13.860 0.494 -14.024 1.00 96.75 77 GLY A O 1
ATOM 601 N N . PHE A 1 78 ? 13.949 -1.464 -15.133 1.00 97.25 78 PHE A N 1
ATOM 602 C CA . PHE A 1 78 ? 14.047 -2.381 -14.001 1.00 97.25 78 PHE A CA 1
ATOM 603 C C . PHE A 1 78 ? 15.245 -3.319 -14.158 1.00 97.25 78 PHE A C 1
ATOM 605 O O . PHE A 1 78 ? 15.538 -3.784 -15.260 1.00 97.25 78 PHE A O 1
ATOM 612 N N . ILE A 1 79 ? 15.886 -3.663 -13.041 1.00 97.12 79 ILE A N 1
ATOM 613 C CA . ILE A 1 79 ? 16.858 -4.759 -12.959 1.00 97.12 79 ILE A CA 1
ATOM 614 C C . ILE A 1 79 ? 16.167 -5.921 -12.251 1.00 97.12 79 ILE A C 1
ATOM 616 O O . ILE A 1 79 ? 15.740 -5.795 -11.104 1.00 97.12 79 ILE A O 1
ATOM 620 N N . LEU A 1 80 ? 16.020 -7.041 -12.949 1.00 95.56 80 LEU A N 1
ATOM 621 C CA . LEU A 1 80 ? 15.423 -8.252 -12.397 1.00 95.56 80 LEU A CA 1
ATOM 622 C C . LEU A 1 80 ? 16.392 -8.981 -11.448 1.00 95.56 80 LEU A C 1
ATOM 624 O O . LEU A 1 80 ? 17.603 -8.782 -11.546 1.00 95.56 80 LEU A O 1
ATOM 628 N N . PRO A 1 81 ? 15.902 -9.897 -10.585 1.00 96.81 81 PRO A N 1
ATOM 629 C CA . PRO A 1 81 ? 16.756 -10.654 -9.661 1.00 96.81 81 PRO A CA 1
ATOM 630 C C . PRO A 1 81 ? 17.882 -11.454 -10.334 1.00 96.81 81 PRO A C 1
ATOM 632 O O . PRO A 1 81 ? 18.909 -11.713 -9.720 1.00 96.81 81 PRO A O 1
ATOM 635 N N . ASN A 1 82 ? 17.711 -11.826 -11.605 1.00 96.94 82 ASN A N 1
ATOM 636 C CA . ASN A 1 82 ? 18.731 -12.504 -12.410 1.00 96.94 82 ASN A CA 1
ATOM 637 C C . ASN A 1 82 ? 19.725 -11.538 -13.093 1.00 96.94 82 ASN A C 1
ATOM 639 O O . ASN A 1 82 ? 20.460 -11.953 -13.985 1.00 96.94 82 ASN A O 1
ATOM 643 N N . GLY A 1 83 ? 19.711 -10.251 -12.739 1.00 96.62 83 GLY A N 1
ATOM 644 C CA . GLY A 1 83 ? 20.564 -9.213 -13.320 1.00 96.62 83 GLY A CA 1
ATOM 645 C C . GLY A 1 83 ? 20.105 -8.696 -14.686 1.00 96.62 83 GLY A C 1
ATOM 646 O O . GLY A 1 83 ? 20.730 -7.791 -15.235 1.00 96.62 83 GLY A O 1
ATOM 647 N N . LYS A 1 84 ? 19.015 -9.230 -15.254 1.00 96.12 84 LYS A N 1
ATOM 648 C CA . LYS A 1 84 ? 18.519 -8.793 -16.563 1.00 96.12 84 LYS A CA 1
ATOM 649 C C . LYS A 1 84 ? 17.873 -7.412 -16.467 1.00 96.12 84 LYS A C 1
ATOM 651 O O . LYS A 1 84 ? 16.971 -7.201 -15.657 1.00 96.12 84 LYS A O 1
ATOM 656 N N . PHE A 1 85 ? 18.285 -6.505 -17.347 1.00 96.44 85 PHE A N 1
ATOM 657 C CA . PHE A 1 85 ? 17.658 -5.197 -17.508 1.00 96.44 85 PHE A CA 1
ATOM 658 C C . PHE A 1 85 ? 16.405 -5.274 -18.395 1.00 96.44 85 PHE A C 1
ATOM 660 O O . PHE A 1 85 ? 16.409 -5.928 -19.441 1.00 96.44 85 PHE A O 1
ATOM 667 N N . ILE A 1 86 ? 15.341 -4.583 -17.983 1.00 96.38 86 ILE A N 1
ATOM 668 C CA . ILE A 1 86 ? 14.094 -4.396 -18.733 1.00 96.38 86 ILE A CA 1
ATOM 669 C C . ILE A 1 86 ? 13.771 -2.905 -18.753 1.00 96.38 86 ILE A C 1
ATOM 671 O O . ILE A 1 86 ? 13.501 -2.321 -17.710 1.00 96.38 86 ILE A O 1
ATOM 675 N N . GLY A 1 87 ? 13.738 -2.293 -19.933 1.00 96.38 87 GLY A N 1
ATOM 676 C CA . GLY A 1 87 ? 13.379 -0.886 -20.094 1.00 96.38 87 GLY A CA 1
ATOM 677 C C . GLY A 1 87 ? 12.588 -0.633 -21.371 1.00 96.38 87 GLY A C 1
ATOM 678 O O . GLY A 1 87 ? 12.170 -1.560 -22.071 1.00 96.38 87 GLY A O 1
ATOM 679 N N . LYS A 1 88 ? 12.407 0.648 -21.706 1.00 96.44 88 LYS A N 1
ATOM 680 C CA . LYS A 1 88 ? 11.677 1.072 -22.914 1.00 96.44 88 LYS A CA 1
ATOM 681 C C . LYS A 1 88 ? 12.253 0.551 -24.238 1.00 96.44 88 LYS A C 1
ATOM 683 O O . LYS A 1 88 ? 11.540 0.542 -25.235 1.00 96.44 88 LYS A O 1
ATOM 688 N N . ASN A 1 89 ? 13.511 0.100 -24.268 1.00 94.06 89 ASN A N 1
ATOM 689 C CA . ASN A 1 89 ? 14.155 -0.450 -25.467 1.00 94.06 89 ASN A CA 1
ATOM 690 C C . ASN A 1 89 ? 13.379 -1.639 -26.055 1.00 94.06 89 ASN A C 1
ATOM 692 O O . ASN A 1 89 ? 13.205 -1.702 -27.265 1.00 94.06 89 ASN A O 1
ATOM 696 N N . ILE A 1 90 ? 12.828 -2.509 -25.204 1.00 93.31 90 ILE A N 1
ATOM 697 C CA . ILE A 1 90 ? 12.038 -3.668 -25.646 1.00 93.31 90 ILE A CA 1
ATOM 698 C C . ILE A 1 90 ? 10.766 -3.207 -26.371 1.00 93.31 90 ILE A C 1
ATOM 700 O O . ILE A 1 90 ? 10.375 -3.784 -27.382 1.00 93.31 90 ILE A O 1
ATOM 704 N N . LEU A 1 91 ? 10.129 -2.135 -25.888 1.00 93.50 91 LEU A N 1
ATOM 705 C CA . LEU A 1 91 ? 8.948 -1.567 -26.540 1.00 93.50 91 LEU A CA 1
ATOM 706 C C . LEU A 1 91 ? 9.307 -0.971 -27.909 1.00 93.50 91 LEU A C 1
ATOM 708 O O . LEU A 1 91 ? 8.566 -1.167 -28.868 1.00 93.50 91 LEU A O 1
ATOM 712 N N . HIS A 1 92 ? 10.456 -0.297 -28.022 1.00 93.44 92 HIS A N 1
ATOM 713 C CA . HIS A 1 92 ? 10.953 0.207 -29.306 1.00 93.44 92 HIS A CA 1
ATOM 714 C C . HIS A 1 92 ? 11.254 -0.920 -30.303 1.00 93.44 92 HIS A C 1
ATOM 716 O O . HIS A 1 92 ? 10.896 -0.800 -31.471 1.00 93.44 92 HIS A O 1
ATOM 722 N N . GLU A 1 93 ? 11.856 -2.024 -29.855 1.00 93.19 93 GLU A N 1
ATOM 723 C CA . GLU A 1 93 ? 12.102 -3.201 -30.700 1.00 93.19 93 GLU A CA 1
ATOM 724 C C . GLU A 1 93 ? 10.794 -3.783 -31.253 1.00 93.19 93 GLU A C 1
ATOM 726 O O . GLU A 1 93 ? 10.684 -4.009 -32.458 1.00 93.19 93 GLU A O 1
ATOM 731 N N . VAL A 1 94 ? 9.774 -3.951 -30.403 1.00 93.06 94 VAL A N 1
ATOM 732 C CA . VAL A 1 94 ? 8.452 -4.445 -30.826 1.00 93.06 94 VAL A CA 1
ATOM 733 C C . VAL A 1 94 ? 7.792 -3.498 -31.829 1.00 93.06 94 VAL A C 1
ATOM 735 O O . VAL A 1 94 ? 7.261 -3.951 -32.843 1.00 93.06 94 VAL A O 1
ATOM 738 N N . LEU A 1 95 ? 7.842 -2.187 -31.580 1.00 93.31 95 LEU A N 1
ATOM 739 C CA . LEU A 1 95 ? 7.292 -1.193 -32.504 1.00 93.31 95 LEU A CA 1
ATOM 740 C C . LEU A 1 95 ? 8.002 -1.233 -33.863 1.00 93.31 95 LEU A C 1
ATOM 742 O O . LEU A 1 95 ? 7.328 -1.197 -34.886 1.00 93.31 95 LEU A O 1
ATOM 746 N N . ASN A 1 96 ? 9.328 -1.391 -33.888 1.00 91.94 96 ASN A N 1
ATOM 747 C CA . ASN A 1 96 ? 10.101 -1.487 -35.129 1.00 91.94 96 ASN A CA 1
ATOM 748 C C . ASN A 1 96 ? 9.793 -2.763 -35.930 1.00 91.94 96 ASN A C 1
ATOM 750 O O . ASN A 1 96 ? 9.779 -2.717 -37.156 1.00 91.94 96 ASN A O 1
ATOM 754 N N . ILE A 1 97 ? 9.510 -3.893 -35.268 1.00 91.44 97 ILE A N 1
ATOM 755 C CA . ILE A 1 97 ? 9.100 -5.145 -35.940 1.00 91.44 97 ILE A CA 1
ATOM 756 C C . ILE A 1 97 ? 7.753 -4.989 -36.659 1.00 91.44 97 ILE A C 1
ATOM 758 O O . ILE A 1 97 ? 7.506 -5.656 -37.673 1.00 91.44 97 ILE A O 1
ATOM 762 N N . ASN A 1 98 ? 6.882 -4.144 -36.111 1.00 84.44 98 ASN A N 1
ATOM 763 C CA . ASN A 1 98 ? 5.532 -3.908 -36.615 1.00 84.44 98 ASN A CA 1
ATOM 764 C C . ASN A 1 98 ? 5.440 -2.663 -37.511 1.00 84.44 98 ASN A C 1
ATOM 766 O O . ASN A 1 98 ? 4.407 -2.438 -38.133 1.00 84.44 98 ASN A O 1
ATOM 770 N N . TYR A 1 99 ? 6.507 -1.866 -37.605 1.00 75.62 99 TYR A N 1
ATOM 771 C CA . TYR A 1 99 ? 6.529 -0.660 -38.422 1.00 75.62 99 TYR A CA 1
ATOM 772 C C . TYR A 1 99 ? 6.424 -1.021 -39.911 1.00 75.62 99 TYR A C 1
ATOM 774 O O . TYR A 1 99 ? 7.281 -1.726 -40.445 1.00 75.62 99 TYR A O 1
ATOM 782 N N . GLY A 1 100 ? 5.373 -0.541 -40.584 1.00 64.94 100 GLY A N 1
ATOM 783 C CA . GLY A 1 100 ? 5.137 -0.794 -42.012 1.00 64.94 100 GLY A CA 1
ATOM 784 C C . GLY A 1 100 ? 4.504 -2.152 -42.343 1.00 64.94 100 GLY A C 1
ATOM 785 O O . GLY A 1 100 ? 4.571 -2.574 -43.494 1.00 64.94 100 GLY A O 1
ATOM 786 N N . LYS A 1 101 ? 3.912 -2.838 -41.356 1.00 60.97 101 LYS A N 1
ATOM 787 C CA . LYS A 1 101 ? 3.031 -3.999 -41.566 1.00 60.97 101 LYS A CA 1
ATOM 788 C C . LYS A 1 101 ? 1.569 -3.582 -41.377 1.00 60.97 101 LYS A C 1
ATOM 790 O O . LYS A 1 101 ? 0.932 -4.022 -40.424 1.00 60.97 101 LYS A O 1
ATOM 795 N N . ASP A 1 102 ? 1.099 -2.714 -42.268 1.00 59.59 102 ASP A N 1
ATOM 796 C CA . ASP A 1 102 ? -0.329 -2.476 -42.517 1.00 59.59 102 ASP A CA 1
ATOM 797 C C . ASP A 1 102 ? -0.7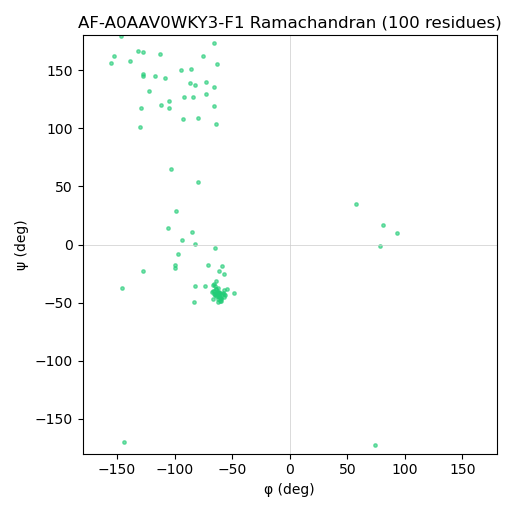49 -3.237 -43.783 1.00 59.59 102 ASP A C 1
ATOM 799 O O . ASP A 1 102 ? 0.037 -3.219 -44.763 1.00 59.59 102 ASP A O 1
#

Mean predicted aligned error: 4.79 Å

Organism: NCBI:txid13131

Nearest PDB structures (foldseek):
  6p5a-assembly1_G  TM=9.678E-01  e=9.407E-09  Drosophila melanogaster
  8odu-assembly1_A  TM=3.270E-01  e=9.572E+00  Thermochaetoides thermophila DSM 1495

Solvent-accessible surface area (backbone atoms only — not comparable to full-atom values): 6076 Å² total; per-residue (Å²): 124,52,70,68,61,50,46,50,53,53,51,54,39,44,74,77,69,43,82,75,54,61,51,76,40,62,84,48,73,62,48,49,50,39,34,54,78,55,61,45,47,101,90,33,55,48,38,76,40,94,82,52,103,46,62,28,34,64,41,70,42,58,73,59,52,55,52,49,53,52,47,41,30,65,76,76,30,46,73,44,99,87,68,49,77,48,44,49,64,62,57,51,53,56,50,58,75,51,60,88,74,124

Foldseek 3Di:
DAPVVVLVVQVVCVVVPHHAQEDEDEPDPVVVVRCVVQVHDPVRQWHARNPDRHIYGYYYDPVNVVVVQVCCQAPPFDQDPVRDTHHCVVVVVVCVVCPPVD

Sequence (102 aa):
MTKEILNKIIEELSEVGFNVVAIVSDSGSTNVGLWKSLDISINNTSFEHPKLNSRIHVFADVPHLLKLARNHLLDSGFILPNGKFIGKNILHEVLNINYGKD

Radius of gyration: 20.58 Å; Cα contacts (8 Å, |Δi|>4): 99; chains: 1; bounding box: 45×24×61 Å

InterPro domains:
  IPR048365 Transposable element P transposase-like, RNase H domain, N-terminal [PF21787] (3-38)